Protein AF-A0A4Q5KKE7-F1 (afdb_monomer)

InterPro domains:
  IPR007711 Toxin HigB-1 [PF05015] (3-61)
  IPR035093 Toxin-antitoxin system, RelE/ParE toxin domain superfamily [G3DSA:3.30.2310.20] (1-63)
  IPR035093 Toxin-antitoxin system, RelE/ParE toxin domain superfamily [SSF143011] (1-62)

Organism: NCBI:txid511998

Sequence (63 aa):
MIKTFKHKGLKKFFETGSKAGIQAKHDRKLRMQLAAIDTATIIDDVDLPGFKLHPLKGDRDGI

Secondary structure (DSSP, 8-state):
-----S-HHHHHHHHH---TTS-GGGHHHHHHHHHHHHH-SSGGGG--TTT------GGGTT-

Radius of gyration: 12.55 Å; Cα contacts (8 Å, |Δi|>4): 48; chains: 1; bounding box: 25×25×28 Å

Mean predicted aligned error: 2.33 Å

Foldseek 3Di:
DDDDDPQPQLVCCQPPVDNPRHDPVCSVVSNVQVVQVVPDPDPVSNVDPPSPDDADDDPRGPD

pLDDT: mean 96.96, std 1.84, range [86.94, 98.62]

Nearest PDB structures (foldseek):
  4yzv-assembly2_XY  TM=9.778E-01  e=3.550E-04  Proteus vulgaris
  5ixl-assembly7_G  TM=9.682E-01  e=5.609E-04  Proteus vulgaris
  4px8-assembly1_A  TM=9.727E-01  e=6.824E-04  Proteus vulgaris
  5iwh-assembly1_A  TM=9.647E-01  e=8.863E-04  Proteus vulgaris

Structure (mmCIF, N/CA/C/O backbone):
data_AF-A0A4Q5KKE7-F1
#
_entry.id   AF-A0A4Q5KKE7-F1
#
loop_
_atom_site.group_PDB
_atom_site.id
_atom_site.type_symbol
_atom_site.label_atom_id
_atom_site.label_alt_id
_atom_site.label_comp_id
_atom_site.label_asym_id
_atom_site.label_entity_id
_atom_site.label_seq_id
_atom_site.pdbx_PDB_ins_code
_atom_site.Cartn_x
_atom_site.Cartn_y
_atom_site.Cartn_z
_atom_site.occupancy
_atom_site.B_iso_or_equiv
_atom_site.auth_seq_id
_atom_site.auth_comp_id
_atom_site.auth_asym_id
_atom_site.auth_atom_id
_atom_site.pdbx_PDB_model_num
ATOM 1 N N . MET A 1 1 ? 6.819 -6.913 -1.503 1.00 92.12 1 MET A N 1
ATOM 2 C CA . MET A 1 1 ? 6.963 -6.681 -0.039 1.00 92.12 1 MET A CA 1
ATOM 3 C C . MET A 1 1 ? 7.276 -5.227 0.249 1.00 92.12 1 MET A C 1
ATOM 5 O O . MET A 1 1 ? 8.299 -4.722 -0.214 1.00 92.12 1 MET A O 1
ATOM 9 N N . ILE A 1 2 ? 6.419 -4.554 1.014 1.00 97.06 2 ILE A N 1
ATOM 10 C CA . ILE A 1 2 ? 6.571 -3.138 1.347 1.00 97.06 2 ILE A CA 1
ATOM 11 C C . ILE A 1 2 ? 7.701 -2.973 2.364 1.00 97.06 2 ILE A C 1
ATOM 13 O O . ILE A 1 2 ? 7.707 -3.584 3.429 1.00 97.06 2 ILE A O 1
ATOM 17 N N . LYS A 1 3 ? 8.675 -2.124 2.032 1.00 96.94 3 LYS A N 1
ATOM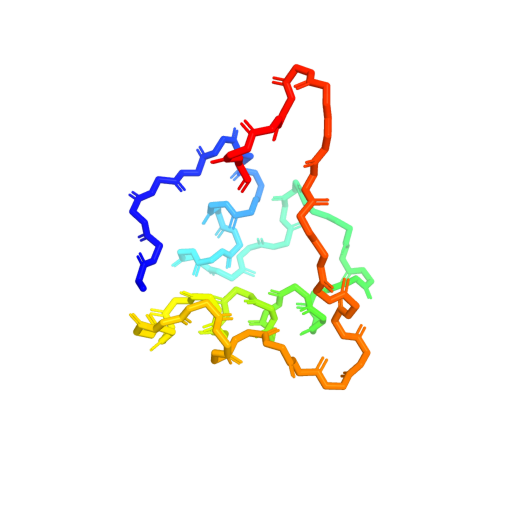 18 C CA . LYS A 1 3 ? 9.860 -1.889 2.872 1.00 96.94 3 LYS A CA 1
ATOM 19 C C . LYS A 1 3 ? 9.741 -0.641 3.730 1.00 96.94 3 LYS A C 1
ATOM 21 O O . LYS A 1 3 ? 10.183 -0.625 4.873 1.00 96.94 3 LYS A O 1
ATOM 26 N N . THR A 1 4 ? 9.173 0.422 3.174 1.00 97.81 4 THR A N 1
ATOM 27 C CA . THR A 1 4 ? 9.098 1.729 3.824 1.00 97.81 4 THR A CA 1
ATOM 28 C C . THR A 1 4 ? 7.775 2.409 3.496 1.00 97.81 4 THR A C 1
ATOM 30 O O . THR A 1 4 ? 7.110 2.092 2.512 1.00 97.81 4 THR A O 1
ATOM 33 N N . PHE A 1 5 ? 7.385 3.366 4.338 1.00 98.38 5 PHE A N 1
ATOM 34 C CA . PHE A 1 5 ? 6.170 4.151 4.157 1.00 98.38 5 PHE A CA 1
ATOM 35 C C . PHE A 1 5 ? 6.478 5.635 4.321 1.00 98.38 5 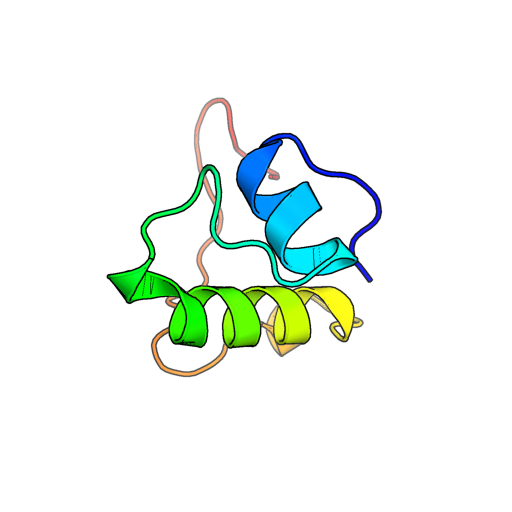PHE A C 1
ATOM 37 O O . PHE A 1 5 ? 6.909 6.069 5.388 1.00 98.38 5 PHE A O 1
ATOM 44 N N . LYS A 1 6 ? 6.154 6.436 3.301 1.00 97.75 6 LYS A N 1
ATOM 45 C CA . LYS A 1 6 ? 6.120 7.903 3.424 1.00 97.75 6 LYS A CA 1
ATOM 46 C C . LYS A 1 6 ? 4.917 8.374 4.254 1.00 97.75 6 LYS A C 1
ATOM 48 O O . LYS A 1 6 ? 5.006 9.341 5.003 1.00 97.75 6 LYS A O 1
ATOM 53 N N . HIS A 1 7 ? 3.779 7.685 4.136 1.00 98.31 7 HIS A N 1
ATOM 54 C CA . HIS A 1 7 ? 2.521 8.075 4.774 1.00 98.31 7 HIS A CA 1
ATOM 55 C C . HIS A 1 7 ? 2.296 7.334 6.103 1.00 98.31 7 HIS A C 1
ATOM 57 O O . HIS A 1 7 ? 1.977 6.143 6.115 1.00 98.31 7 HIS A O 1
ATOM 63 N N . LYS A 1 8 ? 2.363 8.052 7.234 1.00 98.31 8 LYS A N 1
ATOM 64 C CA . LYS A 1 8 ? 2.245 7.470 8.591 1.00 98.31 8 LYS A CA 1
ATOM 65 C C . LYS A 1 8 ? 0.925 6.717 8.830 1.00 98.31 8 LYS A C 1
ATOM 67 O O . LYS A 1 8 ? 0.934 5.658 9.445 1.00 98.31 8 LYS A O 1
ATOM 72 N N . GLY A 1 9 ? -0.196 7.224 8.306 1.00 98.38 9 GLY A N 1
ATOM 73 C CA . GLY A 1 9 ? -1.502 6.558 8.423 1.00 98.38 9 GLY A CA 1
ATOM 74 C C . GLY A 1 9 ? -1.591 5.216 7.685 1.00 98.38 9 GLY A C 1
ATOM 75 O O . GLY A 1 9 ? -2.149 4.267 8.223 1.00 98.38 9 GLY A O 1
ATOM 76 N N . LEU A 1 10 ? -0.981 5.098 6.495 1.00 98.56 10 LEU A N 1
ATOM 77 C CA . LEU A 1 10 ? -0.953 3.843 5.741 1.00 98.56 10 LEU A CA 1
ATOM 78 C C . LEU A 1 10 ? -0.057 2.820 6.432 1.00 98.56 10 LEU A C 1
ATOM 80 O O . LEU A 1 10 ? -0.461 1.671 6.551 1.00 9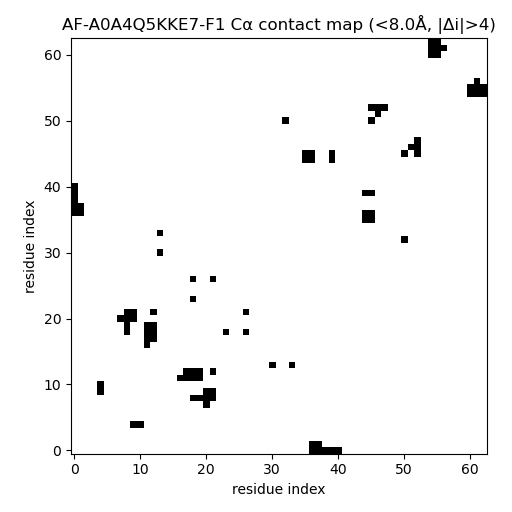8.56 10 LEU A O 1
ATOM 84 N N . LYS A 1 11 ? 1.096 3.259 6.959 1.00 98.56 11 LYS A N 1
ATOM 85 C CA . LYS A 1 11 ? 1.965 2.421 7.793 1.00 98.56 11 LYS A CA 1
ATOM 86 C C . LYS A 1 11 ? 1.186 1.827 8.969 1.00 98.56 11 LYS A C 1
ATOM 88 O O . LYS A 1 11 ? 1.116 0.615 9.118 1.00 98.56 11 LYS A O 1
ATOM 93 N N . LYS A 1 12 ? 0.525 2.684 9.757 1.00 98.38 12 LYS A N 1
ATOM 94 C CA . LYS A 1 12 ? -0.257 2.255 10.925 1.00 98.38 12 LYS A CA 1
ATOM 95 C C . LYS A 1 12 ? -1.390 1.303 10.532 1.00 98.38 12 LYS A C 1
ATOM 97 O O . LYS A 1 12 ? -1.618 0.308 11.218 1.00 98.38 12 LYS A O 1
ATOM 102 N N . PHE A 1 13 ? -2.085 1.593 9.434 1.00 98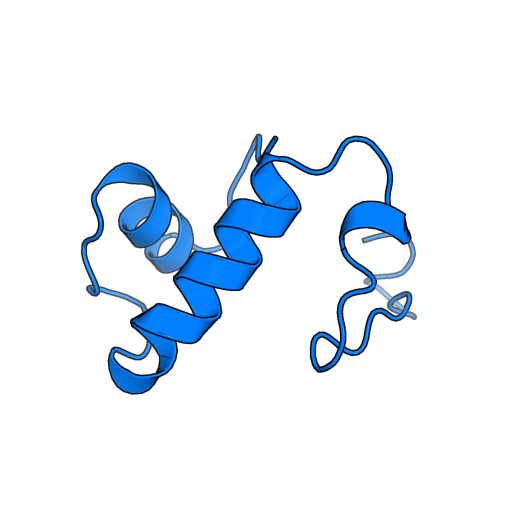.62 13 PHE A N 1
ATOM 103 C CA . PHE A 1 13 ? -3.156 0.740 8.928 1.00 98.62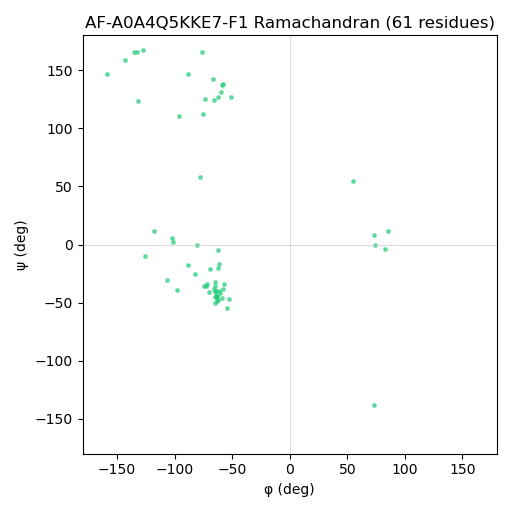 13 PHE A CA 1
ATOM 104 C C . PHE A 1 13 ? -2.649 -0.630 8.461 1.00 98.62 13 PHE A C 1
ATOM 106 O O . PHE A 1 13 ? -3.293 -1.636 8.753 1.00 98.62 13 PHE A O 1
ATOM 113 N N . PHE A 1 14 ? -1.497 -0.676 7.790 1.00 98.44 14 PHE A N 1
ATOM 114 C CA . PHE A 1 14 ? -0.849 -1.911 7.353 1.00 98.44 14 PHE A CA 1
ATOM 115 C C . PHE A 1 14 ? -0.400 -2.769 8.542 1.00 98.44 14 PHE A C 1
ATOM 117 O O . PHE A 1 14 ? -0.768 -3.934 8.626 1.00 98.44 14 PHE A O 1
ATOM 124 N N . GLU A 1 15 ? 0.319 -2.173 9.495 1.00 97.56 15 GLU A N 1
ATOM 125 C CA . GLU A 1 15 ? 0.938 -2.891 10.618 1.00 97.56 15 GLU A CA 1
ATOM 126 C C . GLU A 1 15 ? -0.069 -3.336 11.688 1.00 97.56 15 GLU A C 1
ATOM 128 O O . GLU A 1 15 ? 0.100 -4.384 12.300 1.00 97.56 15 GLU A O 1
ATOM 133 N N . THR A 1 16 ? -1.111 -2.537 11.947 1.00 97.88 16 THR A N 1
ATOM 134 C CA . THR A 1 16 ? -2.010 -2.751 13.105 1.00 97.88 16 THR A CA 1
ATOM 135 C C . THR A 1 16 ? -3.487 -2.855 12.743 1.00 97.88 16 THR A C 1
ATOM 137 O O . THR A 1 16 ? -4.321 -3.125 13.602 1.00 97.88 16 THR A O 1
ATOM 140 N N . GLY A 1 17 ? -3.858 -2.556 11.497 1.00 97.25 17 GLY A N 1
ATOM 141 C CA . GLY A 1 17 ? -5.258 -2.417 11.094 1.00 97.25 17 GLY A CA 1
ATOM 142 C C . GLY A 1 17 ? -5.948 -1.134 11.573 1.00 97.25 17 GLY A C 1
ATOM 143 O O . GLY A 1 17 ? -7.113 -0.916 11.232 1.00 97.25 17 GLY A O 1
ATOM 144 N N . SER A 1 18 ? -5.262 -0.257 12.316 1.00 98.19 18 SER A N 1
ATOM 145 C CA . SER A 1 18 ? -5.837 1.005 12.790 1.00 98.19 18 SER A CA 1
ATOM 146 C C . SER A 1 18 ? -6.226 1.923 11.629 1.00 98.19 18 SER A C 1
ATOM 148 O O . SER A 1 18 ? -5.396 2.270 10.794 1.00 98.19 18 SER A O 1
ATOM 150 N N . LYS A 1 19 ? -7.480 2.387 11.614 1.00 98.31 19 LYS A N 1
ATOM 151 C CA . LYS A 1 19 ? -7.990 3.329 10.598 1.00 98.31 19 LYS A CA 1
ATOM 152 C C . LYS A 1 19 ? -7.612 4.793 10.882 1.00 98.31 19 LYS A C 1
ATOM 154 O O . LYS A 1 19 ? -7.981 5.685 10.123 1.00 98.31 19 LYS A O 1
ATOM 159 N N . ALA A 1 20 ? -6.891 5.061 11.974 1.00 97.75 20 ALA A N 1
ATOM 160 C CA . ALA A 1 20 ? -6.449 6.407 12.320 1.00 97.75 20 ALA A CA 1
ATOM 161 C C . ALA A 1 20 ? -5.444 6.930 11.279 1.00 97.75 20 ALA A C 1
ATOM 163 O O . ALA A 1 20 ? -4.407 6.311 11.040 1.00 97.75 20 ALA A O 1
ATOM 164 N N . GLY A 1 21 ? -5.736 8.089 10.684 1.00 97.31 21 GLY A N 1
ATOM 165 C CA . GLY A 1 21 ? -4.883 8.704 9.664 1.00 97.31 21 GLY A CA 1
ATOM 166 C C . GLY A 1 21 ? -5.124 8.203 8.238 1.00 97.31 21 GLY A C 1
ATOM 167 O O . GLY A 1 21 ? -4.323 8.507 7.362 1.00 97.31 21 GLY A O 1
ATOM 168 N N . ILE A 1 22 ? -6.205 7.462 7.982 1.00 98.38 22 ILE A N 1
ATOM 169 C CA . ILE A 1 22 ? -6.710 7.174 6.632 1.00 98.38 22 ILE A CA 1
ATOM 170 C C . ILE A 1 22 ? -8.194 7.541 6.544 1.00 98.38 22 ILE A C 1
ATOM 172 O O . ILE A 1 22 ? -8.865 7.744 7.556 1.00 98.38 22 ILE A O 1
ATOM 176 N N . GLN A 1 23 ? -8.739 7.588 5.330 1.00 98.31 23 GLN A N 1
ATOM 177 C CA . GLN A 1 23 ? -10.186 7.684 5.160 1.00 98.31 23 GLN A CA 1
ATOM 178 C C . GLN A 1 23 ? -10.820 6.321 5.451 1.00 98.31 23 GLN A C 1
ATOM 180 O O . GLN A 1 23 ? -10.640 5.380 4.681 1.00 98.31 23 GLN A O 1
ATOM 185 N N . ALA A 1 24 ? -11.585 6.219 6.541 1.00 97.31 24 ALA A N 1
ATOM 186 C CA . ALA A 1 24 ? -12.175 4.955 6.993 1.00 97.31 24 ALA A CA 1
ATOM 187 C C . ALA A 1 24 ? -13.056 4.275 5.930 1.00 97.31 24 ALA A C 1
ATOM 189 O O . ALA A 1 24 ? -13.035 3.055 5.822 1.00 97.31 24 ALA A O 1
ATOM 190 N N . LYS A 1 25 ? -13.753 5.056 5.091 1.00 98.25 25 LYS A N 1
ATOM 191 C CA . LYS A 1 25 ? -14.555 4.553 3.958 1.00 98.25 25 LYS A CA 1
ATOM 192 C C . LYS A 1 25 ? -13.745 3.805 2.887 1.00 98.25 25 LYS A C 1
ATOM 194 O O . LYS A 1 25 ? -14.326 3.133 2.045 1.00 98.25 25 LYS A O 1
ATOM 199 N N . HIS A 1 26 ? -12.420 3.959 2.870 1.00 97.75 26 HIS A N 1
ATOM 200 C CA . HIS A 1 26 ? -11.528 3.312 1.906 1.00 97.75 26 HIS A CA 1
ATOM 201 C C . HIS A 1 26 ? -10.784 2.108 2.493 1.00 97.75 26 HIS A C 1
ATOM 203 O O . HIS A 1 26 ? -9.925 1.553 1.812 1.00 97.75 26 HIS A O 1
ATOM 209 N N . ASP A 1 27 ? -11.078 1.694 3.726 1.00 97.81 27 ASP A N 1
ATOM 210 C CA . ASP A 1 27 ? -10.330 0.650 4.431 1.00 97.81 27 ASP A CA 1
ATOM 211 C C . ASP A 1 27 ? -10.188 -0.651 3.625 1.00 97.81 27 ASP A C 1
ATOM 213 O O . ASP A 1 27 ? -9.078 -1.162 3.473 1.00 97.81 27 ASP A O 1
ATOM 217 N N . ARG A 1 28 ? -11.277 -1.153 3.038 1.00 97.31 28 ARG A N 1
ATOM 218 C CA . ARG A 1 28 ? -11.277 -2.375 2.231 1.00 97.31 28 ARG A CA 1
ATOM 219 C C . ARG A 1 28 ? -10.411 -2.211 0.98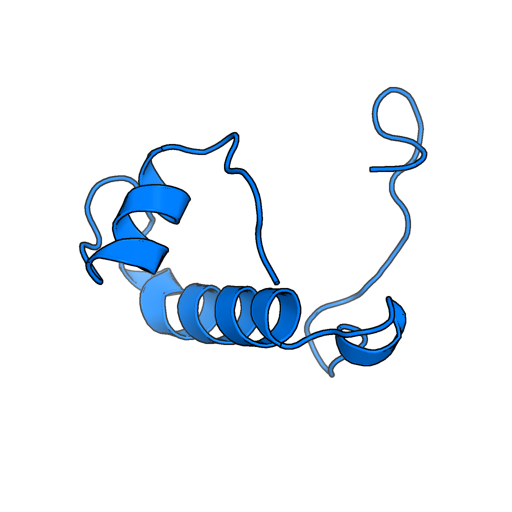7 1.00 97.31 28 ARG A C 1
ATOM 221 O O . ARG A 1 28 ? -9.602 -3.085 0.691 1.00 97.31 28 ARG A O 1
ATOM 228 N N . LYS A 1 29 ? -10.545 -1.082 0.284 1.00 97.12 29 LYS A N 1
ATOM 229 C CA . LYS A 1 29 ? -9.757 -0.790 -0.921 1.00 97.12 29 LYS A CA 1
ATOM 230 C C . LYS A 1 29 ? -8.267 -0.694 -0.597 1.00 97.12 29 LYS A C 1
ATOM 232 O O . LYS A 1 29 ? -7.465 -1.351 -1.250 1.00 97.12 29 LYS A O 1
ATOM 237 N N . LEU A 1 30 ? -7.913 0.067 0.438 1.00 98.00 30 LEU A N 1
ATOM 238 C CA . LEU A 1 30 ? -6.528 0.230 0.879 1.00 98.00 30 LEU A CA 1
ATOM 239 C C . LEU A 1 30 ? -5.922 -1.099 1.325 1.00 98.00 30 LEU A C 1
ATOM 241 O O . LEU A 1 30 ? -4.777 -1.378 0.994 1.00 98.00 30 LEU A O 1
ATOM 245 N N . ARG A 1 31 ? -6.687 -1.942 2.029 1.00 97.81 31 ARG A N 1
ATOM 246 C CA . ARG A 1 31 ? -6.212 -3.259 2.466 1.00 97.81 31 ARG A CA 1
ATOM 247 C C . ARG A 1 31 ? -5.887 -4.163 1.279 1.00 97.81 31 ARG A C 1
ATOM 249 O O . ARG A 1 31 ? -4.831 -4.779 1.283 1.00 97.81 31 ARG A O 1
ATOM 256 N N . MET A 1 32 ? -6.752 -4.199 0.262 1.00 97.38 32 MET A N 1
ATOM 257 C CA . MET A 1 32 ? -6.502 -4.976 -0.960 1.00 97.38 32 MET A CA 1
ATOM 258 C C . MET A 1 32 ? -5.277 -4.459 -1.726 1.00 97.38 32 MET A C 1
ATOM 260 O O . MET A 1 32 ? -4.436 -5.253 -2.130 1.00 97.38 32 MET A O 1
ATOM 264 N N . GLN A 1 33 ? -5.143 -3.138 -1.885 1.00 97.69 33 GLN A N 1
ATOM 265 C CA . GLN A 1 33 ? -4.001 -2.541 -2.588 1.00 97.69 33 GLN A CA 1
ATOM 266 C C . GLN A 1 33 ? -2.677 -2.787 -1.859 1.00 97.69 33 GLN A C 1
ATOM 268 O O . GLN A 1 33 ? -1.697 -3.176 -2.484 1.00 97.69 33 GLN A O 1
ATOM 273 N N . LEU A 1 34 ? -2.650 -2.594 -0.537 1.00 98.00 34 LEU A N 1
ATOM 274 C CA . LEU A 1 34 ? -1.454 -2.839 0.266 1.00 98.00 34 LEU A CA 1
ATOM 275 C C . LEU A 1 34 ? -1.058 -4.318 0.250 1.00 98.00 34 LEU A C 1
ATOM 277 O O . LEU A 1 34 ? 0.126 -4.601 0.135 1.00 98.00 34 LEU A O 1
ATOM 281 N N . ALA A 1 35 ? -2.024 -5.241 0.312 1.00 97.62 35 ALA A N 1
ATOM 282 C CA . ALA A 1 35 ? -1.746 -6.671 0.209 1.00 97.62 35 ALA A CA 1
ATOM 283 C C . ALA A 1 35 ? -1.136 -7.034 -1.153 1.00 97.62 35 ALA A C 1
ATOM 285 O O . ALA A 1 35 ? -0.099 -7.681 -1.182 1.00 97.62 35 ALA A O 1
ATOM 286 N N . ALA A 1 36 ? -1.717 -6.553 -2.259 1.00 97.25 36 ALA A N 1
ATOM 287 C CA . ALA A 1 36 ? -1.188 -6.808 -3.600 1.00 97.25 36 ALA A CA 1
ATOM 288 C C . ALA A 1 36 ? 0.253 -6.291 -3.765 1.00 97.25 36 ALA A C 1
ATOM 290 O O . ALA A 1 36 ? 1.120 -7.025 -4.224 1.00 97.25 36 ALA A O 1
ATOM 291 N N . ILE A 1 37 ? 0.537 -5.057 -3.325 1.00 97.38 37 ILE A N 1
ATOM 292 C CA . ILE A 1 37 ? 1.892 -4.472 -3.374 1.00 97.38 37 ILE A CA 1
ATOM 293 C C . ILE A 1 37 ? 2.864 -5.239 -2.459 1.00 97.38 37 ILE A C 1
ATOM 295 O O . ILE A 1 37 ? 4.051 -5.392 -2.763 1.00 97.38 37 ILE A O 1
ATOM 299 N N . ASP A 1 38 ? 2.387 -5.720 -1.312 1.00 98.25 38 ASP A N 1
ATOM 300 C CA . ASP A 1 38 ? 3.221 -6.469 -0.381 1.00 98.25 38 ASP A CA 1
ATOM 301 C C . ASP A 1 38 ? 3.566 -7.875 -0.894 1.00 98.25 38 ASP A C 1
ATOM 303 O O . ASP A 1 38 ? 4.692 -8.334 -0.701 1.00 98.25 38 ASP A O 1
ATOM 307 N N . THR A 1 39 ? 2.668 -8.527 -1.627 1.00 97.56 39 THR A N 1
ATOM 308 C CA . THR A 1 39 ? 2.918 -9.856 -2.204 1.00 97.56 39 THR A CA 1
ATOM 309 C C . THR A 1 39 ? 3.573 -9.818 -3.582 1.00 97.56 39 THR A C 1
ATOM 311 O O . THR A 1 39 ? 4.125 -10.830 -4.002 1.00 97.56 39 THR A O 1
ATOM 314 N N . ALA A 1 40 ? 3.525 -8.680 -4.279 1.00 97.50 40 ALA A N 1
ATOM 315 C CA . ALA A 1 40 ? 4.087 -8.532 -5.616 1.00 97.50 40 ALA A CA 1
ATOM 316 C C . ALA A 1 40 ? 5.594 -8.829 -5.659 1.00 97.50 40 ALA A C 1
ATOM 318 O O . ALA A 1 40 ? 6.371 -8.394 -4.794 1.00 97.50 40 ALA A O 1
ATOM 319 N N . THR A 1 41 ? 5.983 -9.549 -6.706 1.00 96.94 41 THR A N 1
ATOM 320 C CA . THR A 1 41 ? 7.362 -9.910 -7.052 1.00 96.94 41 THR A CA 1
ATOM 321 C C . THR A 1 41 ? 7.862 -9.117 -8.256 1.00 96.94 41 THR A C 1
ATOM 323 O O . THR A 1 41 ? 9.046 -8.784 -8.317 1.00 96.94 41 THR A O 1
ATOM 326 N N . ILE A 1 42 ? 6.950 -8.751 -9.160 1.00 96.12 42 ILE A N 1
ATOM 327 C CA . ILE A 1 42 ? 7.177 -7.885 -10.320 1.00 96.12 42 ILE A CA 1
ATOM 328 C C . ILE A 1 42 ? 6.083 -6.812 -10.408 1.00 96.12 42 ILE A C 1
ATOM 330 O O . ILE A 1 42 ? 5.056 -6.899 -9.739 1.00 96.12 42 ILE A O 1
ATOM 334 N N . ILE A 1 43 ? 6.299 -5.777 -11.224 1.00 94.94 43 ILE A N 1
ATOM 335 C CA . ILE A 1 43 ? 5.352 -4.656 -11.357 1.00 94.94 43 ILE A CA 1
ATOM 336 C C . ILE A 1 43 ? 4.002 -5.084 -11.951 1.00 94.94 43 ILE A C 1
ATOM 338 O O . ILE A 1 43 ? 2.964 -4.562 -11.556 1.00 94.94 43 ILE A O 1
ATOM 342 N N . ASP A 1 44 ? 3.998 -6.081 -12.833 1.00 96.19 44 ASP A N 1
ATOM 343 C CA . ASP A 1 44 ? 2.776 -6.557 -13.487 1.00 96.19 44 ASP A CA 1
ATOM 344 C C . ASP A 1 44 ? 1.831 -7.274 -12.506 1.00 96.19 44 ASP A C 1
ATOM 346 O O . ASP A 1 44 ? 0.620 -7.289 -12.716 1.00 96.19 44 ASP A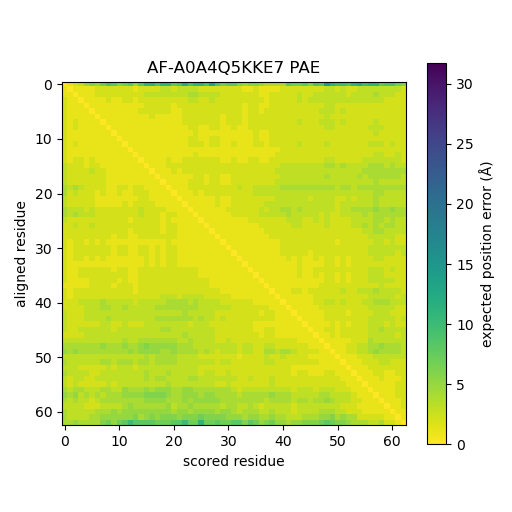 O 1
ATOM 350 N N . ASP A 1 45 ? 2.343 -7.772 -11.370 1.00 96.81 45 ASP A N 1
ATOM 351 C CA . ASP A 1 45 ? 1.527 -8.399 -10.317 1.00 96.81 45 ASP A CA 1
ATOM 352 C C . ASP A 1 45 ? 0.512 -7.414 -9.702 1.00 96.81 45 ASP A C 1
ATOM 354 O O . ASP A 1 45 ? -0.473 -7.829 -9.083 1.00 96.81 45 ASP A O 1
ATOM 358 N N . VAL A 1 46 ? 0.742 -6.101 -9.848 1.00 96.19 46 VAL A N 1
ATOM 359 C CA . VAL A 1 46 ? -0.176 -5.054 -9.373 1.00 96.19 46 VAL A CA 1
ATOM 360 C C . VAL A 1 46 ? -1.036 -4.439 -10.481 1.00 96.19 46 VAL A C 1
ATOM 362 O O . VAL A 1 46 ? -1.851 -3.560 -10.172 1.00 96.19 46 VAL A O 1
ATOM 365 N N . ASP A 1 47 ? -0.936 -4.912 -11.731 1.00 96.56 47 ASP A N 1
ATOM 366 C CA . ASP A 1 47 ? -1.820 -4.504 -12.836 1.00 96.56 47 ASP A CA 1
ATOM 367 C C . ASP A 1 47 ? -3.189 -5.199 -12.756 1.00 96.56 47 ASP A C 1
ATOM 369 O O . ASP A 1 47 ? -3.636 -5.949 -13.624 1.00 96.56 47 ASP A O 1
ATOM 373 N N . LEU A 1 48 ? -3.862 -4.984 -11.629 1.00 95.69 48 LEU A N 1
ATOM 374 C CA . LEU A 1 48 ? -5.147 -5.593 -11.334 1.00 95.69 48 LEU A CA 1
ATOM 375 C C . LEU A 1 48 ? -6.297 -4.724 -11.868 1.00 95.69 48 LEU A C 1
ATOM 377 O O . LEU A 1 48 ? -6.239 -3.486 -11.810 1.00 95.69 48 LEU A O 1
ATOM 381 N N . PRO A 1 49 ? -7.414 -5.335 -12.308 1.00 94.81 49 PRO A N 1
ATOM 382 C CA . PRO A 1 49 ? -8.590 -4.593 -12.739 1.00 94.81 49 PRO A CA 1
ATOM 383 C C . PRO A 1 49 ? -9.040 -3.553 -11.704 1.00 94.81 49 PRO A C 1
ATOM 385 O O . PRO A 1 49 ? -9.245 -3.840 -10.524 1.00 94.81 49 PRO A O 1
ATOM 388 N N . GLY A 1 50 ? -9.198 -2.308 -12.154 1.00 93.25 50 GLY A N 1
ATOM 389 C CA . GLY A 1 50 ? -9.607 -1.187 -11.304 1.00 93.25 50 GLY A CA 1
ATOM 390 C C . GLY A 1 50 ? -8.480 -0.525 -10.500 1.00 93.25 50 GLY A C 1
ATOM 391 O O . GLY A 1 50 ? -8.744 0.495 -9.853 1.00 93.25 50 GLY A O 1
ATOM 392 N N . PHE A 1 51 ? -7.241 -1.033 -10.558 1.00 95.38 51 PHE A N 1
ATOM 393 C CA . PHE A 1 51 ? -6.080 -0.375 -9.940 1.00 95.38 51 PHE A CA 1
ATOM 394 C C . PHE A 1 51 ? -5.512 0.730 -10.830 1.00 95.38 51 PHE A C 1
ATOM 396 O O . PHE A 1 51 ? -4.992 1.710 -10.298 1.00 95.38 51 PHE A O 1
ATOM 403 N N . LYS A 1 52 ? -5.732 0.630 -12.151 1.00 95.81 52 LYS A N 1
ATOM 404 C CA . LYS A 1 52 ? -5.299 1.616 -13.154 1.00 95.81 52 LYS A CA 1
ATOM 405 C C . LYS A 1 52 ? -3.794 1.873 -13.050 1.00 95.81 52 LYS A C 1
ATOM 407 O O . LYS A 1 52 ? -3.387 3.017 -12.848 1.00 95.81 52 LYS A O 1
ATOM 412 N N . LEU A 1 53 ? -2.989 0.815 -13.124 1.00 96.81 53 LEU A N 1
ATOM 413 C CA . LEU A 1 53 ? -1.538 0.931 -13.067 1.00 96.81 53 LEU A CA 1
ATOM 414 C C . LEU A 1 53 ? -1.042 1.816 -14.219 1.00 96.81 53 LEU A C 1
ATOM 416 O O . LEU A 1 53 ? -1.468 1.670 -15.362 1.00 96.81 53 LEU A O 1
ATOM 420 N N . HIS A 1 54 ? -0.186 2.782 -13.902 1.00 96.50 54 HIS A N 1
ATOM 421 C CA . HIS A 1 54 ? 0.477 3.630 -14.887 1.00 96.50 54 HIS A CA 1
ATOM 422 C C . HIS A 1 54 ? 1.742 4.239 -14.274 1.00 96.50 54 HIS A C 1
ATOM 424 O O . HIS A 1 54 ? 1.741 4.547 -13.078 1.00 96.50 54 HIS A O 1
ATOM 430 N N . PRO A 1 55 ? 2.803 4.449 -15.070 1.00 96.62 55 PRO A N 1
ATOM 431 C CA . PRO A 1 55 ? 3.985 5.158 -14.604 1.00 96.62 55 PRO A CA 1
ATOM 432 C C . PRO A 1 55 ? 3.653 6.628 -14.325 1.00 96.62 55 PRO A C 1
ATOM 434 O O . PRO A 1 55 ? 2.882 7.267 -15.054 1.00 96.62 55 PRO A O 1
ATOM 437 N N . LEU A 1 56 ? 4.254 7.173 -13.269 1.00 97.25 56 LEU A N 1
ATOM 438 C CA . LEU A 1 56 ? 4.216 8.604 -12.990 1.00 97.25 56 LEU A CA 1
ATOM 439 C C . LEU A 1 56 ? 5.175 9.362 -13.926 1.00 97.25 56 LEU A C 1
ATOM 441 O O . LEU A 1 56 ? 5.997 8.768 -14.613 1.00 97.25 56 LEU A O 1
ATOM 445 N N . LYS A 1 57 ? 5.035 10.691 -13.993 1.00 96.81 57 LYS A N 1
ATOM 446 C CA . LYS A 1 57 ? 5.850 11.581 -14.842 1.00 96.81 57 LYS A CA 1
ATOM 447 C C . LYS A 1 57 ? 6.299 12.816 -14.053 1.00 96.81 57 LYS A C 1
ATOM 449 O O . LYS A 1 57 ? 5.727 13.119 -13.004 1.00 96.81 57 LYS A O 1
ATOM 454 N N . GLY A 1 58 ? 7.272 13.559 -14.587 1.00 97.12 58 GLY A N 1
ATOM 455 C CA . GLY A 1 58 ? 7.812 14.777 -13.965 1.00 97.12 58 GLY A CA 1
ATOM 456 C C . GLY A 1 58 ? 8.691 14.453 -12.757 1.00 97.12 58 GLY A C 1
ATOM 457 O O . GLY A 1 58 ? 9.419 13.469 -12.782 1.00 97.12 58 GLY A O 1
ATOM 458 N N . ASP A 1 59 ? 8.567 15.213 -11.667 1.00 97.44 59 ASP A N 1
ATOM 459 C CA . ASP A 1 59 ? 9.367 15.032 -10.434 1.00 97.44 59 ASP A CA 1
ATOM 460 C C . ASP A 1 59 ? 9.159 13.679 -9.726 1.00 97.44 59 ASP A C 1
ATOM 462 O O . ASP A 1 59 ? 9.776 13.392 -8.699 1.00 97.44 59 ASP A O 1
ATOM 466 N N . ARG A 1 60 ? 8.227 12.863 -10.224 1.00 96.00 60 ARG A N 1
ATOM 467 C CA . ARG A 1 60 ? 7.903 11.535 -9.702 1.00 96.00 60 ARG A CA 1
ATOM 468 C C . ARG A 1 60 ? 8.154 10.424 -10.715 1.00 96.00 60 ARG A C 1
ATOM 470 O O . ARG A 1 60 ? 7.686 9.317 -10.490 1.00 96.00 60 ARG A O 1
ATOM 477 N N . ASP A 1 61 ? 8.830 10.719 -11.821 1.00 96.75 61 ASP A N 1
ATOM 478 C CA . ASP A 1 61 ? 9.253 9.686 -12.762 1.00 96.75 61 ASP A CA 1
ATOM 479 C C . ASP A 1 61 ? 10.146 8.647 -12.055 1.00 96.75 61 ASP A C 1
ATOM 481 O O . ASP A 1 61 ? 10.964 8.992 -11.199 1.00 96.75 61 ASP A O 1
ATOM 485 N N . GLY A 1 62 ? 9.930 7.367 -12.359 1.00 92.75 62 GLY A N 1
ATOM 486 C CA . GLY A 1 62 ? 10.592 6.243 -11.685 1.00 92.75 62 GLY A CA 1
ATOM 487 C C . GLY A 1 62 ? 10.122 5.929 -10.252 1.00 92.75 62 GLY A C 1
ATOM 488 O O . GLY A 1 62 ? 10.744 5.091 -9.596 1.00 92.75 62 GLY A O 1
ATOM 489 N N . ILE A 1 63 ? 9.050 6.570 -9.762 1.00 86.94 63 ILE A N 1
ATOM 490 C CA . ILE A 1 63 ? 8.368 6.243 -8.489 1.00 86.94 63 ILE A CA 1
ATOM 491 C C . ILE A 1 63 ? 7.049 5.530 -8.771 1.00 86.94 63 ILE A C 1
ATOM 493 O O . ILE A 1 63 ? 6.786 4.524 -8.075 1.00 86.94 63 ILE A O 1
#

Solvent-accessible surface area (backbone atoms only — not comparable to full-atom values): 3999 Å² total; per-residue (Å²): 78,78,85,81,67,94,50,66,24,58,45,43,29,71,78,70,65,42,55,65,74,53,66,64,95,43,49,70,60,52,51,54,52,52,50,40,54,32,70,31,88,52,78,71,65,50,62,43,94,91,62,72,71,72,85,55,65,73,103,42,50,96,107

=== Feature glossary ===
Each block in this record encodes a different view of the same protein. In brief:

Predicted aligned error. PAE(i, j) answers: if I align the predicted and true structures on residue i, how far off (in Å) do I expect residue j to be? A block-diagonal PAE matrix with low values on the blocks and high values off-diagonal is the signature of a multi-domain protein with confidently predicted domains but uncertain inter-domain orientation.

Contact-map, Ramachandran, and PAE plots. Plot images: a contact map (which residues are close in 3D, as an N×N binary image), a Ramachandran scatter (backbone torsion angles, revealing secondary-structure composition at a glance), and — for AlphaFold structures — a PAE heatmap (pairwise prediction confidence).

Backbone torsions (φ/ψ). φ (phi) and ψ (psi) are the two rotatable backbone dihedrals per residue: φ is the C(i-1)–N–Cα–C torsion, ψ is the N–Cα–C–N(i+1) torsion, both in degrees on (−180°, 180°]. α-helical residues cluster near (−60°, −45°); β-strand residues near (−120°, +130°). A Ramachandran plot is simply a scatter of (φ, ψ) for every residue.

Foldseek 3Di. A 3Di character summarizes, for each residue, the relative orientation of the Cα frame of its nearest spatial neighbor. Because it encodes fold topology rather than chemistry, 3Di alignments detect remote structural similarity that sequence alignment misses.

Radius of gyration, Cα contacts, bounding box. Three whole-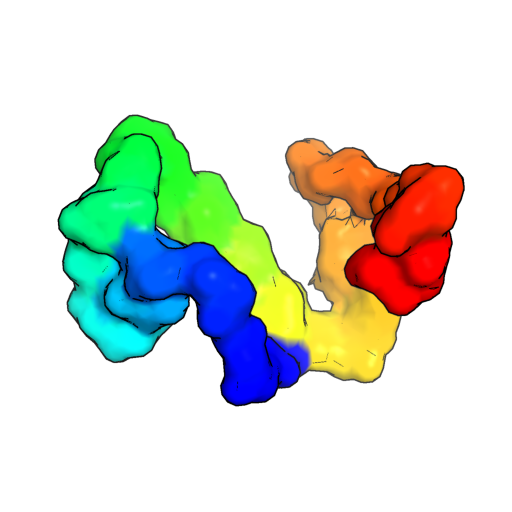structure scalars: the radius of gyration (RMS distance of Cα from centroid, in Å), the count of Cα–Cα contacts (pairs closer than 8 Å and separated by more than four residues in sequence — i.e. tertiary, not local, contacts), and the bounding-box dimensions. Together they distinguish compact globular folds from extended fibres or disordered chains.

Sequence. Sequence gives the chain of amino acids in standard one-letter code (A=alanine, C=cysteine, …, Y=tyrosine), read N→C. It is the only feature that is directly encoded by the gene; all structural features are derived from the folded form of this sequence.

mmCIF coordinates. Atomic coordinates in PDBx/mmCIF format — the same representation the Protein Data Bank distributes. Each line of the _atom_site loop places one backbone atom in Cartesian space (units: ångströms, origin: arbitrary).

Secondary structure (3-state, P-SEA). Three-state secondary structure (P-SEA) collapses the eight DSSP classes into helix (a), strand (b), and coil (c). P-SEA assigns these from Cα geometry alone — distances and angles — without requiring backbone oxygens, so it works on any Cα trace.

InterPro / GO / CATH / organism. Functional annotations link the protein to curated databases. InterPro entries identify conserved domains and families by matching the sequence against member-database signatures (Pfam, PROSITE, CDD, …). Gene Ontology (GO) terms describe molecular function, biological process, and cellular component in a controlled vocabulary. CATH places the structure in a hierarchical fold classification (Class/Architecture/Topology/Homologous-superfamily). The organism is the source species.

B-factor. B-factor (Debye–Waller factor) reflects atomic displacement in the crystal lattice. It is an experimental observable (units Å²), not a prediction; low values mean the atom is pinned down, high values mean it moves or is heterogeneous across the crystal.

Rendered structure images. Structure images are PyMOL renders from six orthogonal camera directions. Cartoon representation draws helices as coils and strands as arrows; sticks shows the backbone as bonds; surface shows the solvent-excluded envelope. Rainbow coloring maps sequence position to hue (blue→red, N→C); chain coloring assigns a distinct color per polypeptide.

Solvent-accessible surface area. Solvent-accessible surface area (SASA) is the area in Å² traced out by the centre of a 1.4 Å probe sphere (a water molecule) rolled over the protein's van der Waals surface (Shrake–Rupley / Lee–Richards construction). Buried residues have near-zero SASA; fully exposed residues can exceed 200 Å². The total SASA scales roughly with the number of surface residues.

Secondary structure (8-state, DSSP). The SS8 string is DSSP's per-residue secondary-structure call. α-helix (H) means an i→i+4 H-bond ladder; β-strand (E) means the residue participates in a β-sheet; 3₁₀ (G) and π (I) are tighter and wider helices; T/S are turns/bends; '-' is loop.

pLDDT. For AlphaFold models, the B-factor field carries pLDDT — the model's own estimate of local accuracy on a 0–100 scale. Regions with pLDDT<50 should be treated as essentially unmodeled; they often correspond to intrinsically disordered segments.

Nearest PDB structures. Nearest PDB neighbors are the top structural matches found by Foldseek when searching this structure against the entire Protein Data Bank. Each hit reports a TM-score (0 to 1; >0.5 almost always implies the same fold) and an E-value. These are *structural* homologs — they may share no detectable sequence simil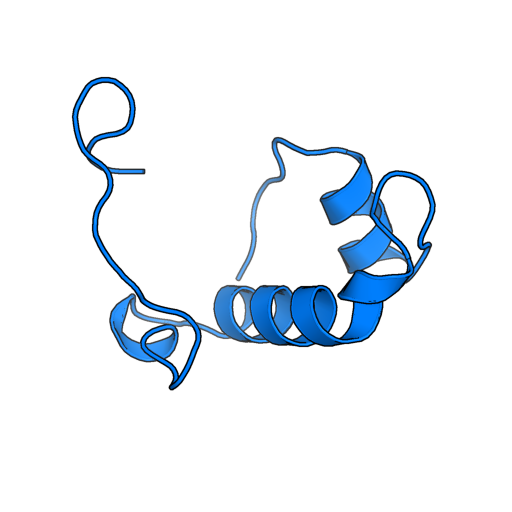arity.